Protein AF-A0ABC8RUC3-F1 (afdb_monomer_lite)

Radius of gyration: 14.12 Å; chains: 1; bounding box: 33×29×30 Å

Sequence (90 aa):
MLSSKNARIYWAGGNPLGGKEALLPLTREFAHFYNKEDLALPGELEPLSKKASFMAAIDYIVSENSDVFMPSHGGNMGHAIQVSPPCLSL

Secondary structure (DSSP, 8-state):
----TT-EEE---SSPTTGGGGGHHHHHH-SEEE-HHHHSPTTTTTTTTT-HHHHHHHHHHHHHTSS-----TT-HHHHHHHHSPP----

pLDDT: mean 85.62, std 14.74, range [37.12, 97.06]

Foldseek 3Di:
DDLPLADAAEDLDDADDVGPVVCVVVCVSHVHYYYPVRVDDVPRCVVVPVPVVVSNVVSLVCQLPDPDHDDDPDDPSVVVNVPDDNPPDD

Structure (mmCIF, N/CA/C/O backbone):
data_AF-A0ABC8RUC3-F1
#
_entry.id   AF-A0ABC8RUC3-F1
#
loop_
_atom_site.group_PDB
_atom_site.id
_atom_site.type_symbol
_atom_site.label_atom_id
_atom_site.label_alt_id
_atom_site.label_comp_id
_atom_site.label_asym_id
_atom_site.label_entity_id
_atom_site.label_seq_id
_atom_site.pdbx_PDB_ins_code
_atom_site.Cartn_x
_atom_site.Cartn_y
_atom_site.Cartn_z
_atom_site.occupancy
_atom_site.B_iso_or_equiv
_atom_site.auth_seq_id
_atom_site.auth_comp_id
_atom_site.auth_asym_id
_atom_site.auth_atom_id
_atom_site.pdbx_PDB_model_num
ATOM 1 N N . MET A 1 1 ? 16.213 -7.875 -12.762 1.00 45.84 1 MET A N 1
ATOM 2 C CA . MET A 1 1 ? 14.896 -7.839 -12.095 1.00 45.84 1 MET A CA 1
ATOM 3 C C . MET A 1 1 ? 13.972 -8.764 -12.860 1.00 45.84 1 MET A C 1
ATOM 5 O O . MET A 1 1 ? 13.610 -8.454 -13.986 1.00 45.84 1 MET A O 1
ATOM 9 N N . LEU A 1 2 ? 13.720 -9.952 -12.317 1.00 47.16 2 LEU A N 1
ATOM 10 C CA . LEU A 1 2 ? 12.818 -10.930 -12.920 1.00 47.16 2 LEU A CA 1
ATOM 11 C C . LEU A 1 2 ? 11.396 -10.363 -12.822 1.00 47.16 2 LEU A C 1
ATOM 13 O O . LEU A 1 2 ? 10.903 -10.177 -11.713 1.00 47.16 2 LEU A O 1
ATOM 17 N N . SER A 1 3 ? 10.758 -10.063 -13.957 1.00 55.25 3 SER A N 1
ATOM 18 C CA . SER A 1 3 ? 9.320 -9.775 -13.996 1.00 55.25 3 SER A CA 1
ATOM 19 C C . SER A 1 3 ? 8.581 -11.078 -13.687 1.00 55.25 3 SER A C 1
ATOM 21 O O . SER A 1 3 ? 8.242 -11.864 -14.572 1.00 55.25 3 SER A O 1
ATOM 23 N N . SER A 1 4 ? 8.433 -11.384 -12.397 1.00 68.75 4 SER A N 1
ATOM 24 C CA . SER A 1 4 ? 7.491 -12.402 -11.960 1.00 68.75 4 SER A CA 1
ATOM 25 C C . SER A 1 4 ? 6.111 -11.784 -12.110 1.00 68.75 4 SER A C 1
ATOM 27 O O . SER A 1 4 ? 5.727 -10.936 -11.311 1.00 68.75 4 SER A O 1
ATOM 29 N N . LYS A 1 5 ? 5.349 -12.205 -13.123 1.00 70.00 5 LYS A N 1
ATOM 30 C CA . LYS A 1 5 ? 3.941 -11.801 -13.300 1.00 70.00 5 LYS A CA 1
ATOM 31 C C . LYS A 1 5 ? 3.056 -12.119 -12.080 1.00 70.00 5 LYS A C 1
ATOM 33 O O . LYS A 1 5 ? 1.944 -11.616 -11.990 1.00 70.00 5 LYS A O 1
ATOM 38 N N . ASN A 1 6 ? 3.565 -12.923 -11.141 1.00 84.44 6 ASN A N 1
ATOM 39 C CA . ASN A 1 6 ? 2.932 -13.250 -9.864 1.00 84.44 6 ASN A CA 1
ATOM 40 C C . ASN A 1 6 ? 3.401 -12.365 -8.695 1.00 84.44 6 ASN A C 1
ATOM 42 O O . ASN A 1 6 ? 3.008 -12.618 -7.556 1.00 84.44 6 ASN A O 1
ATOM 46 N N . ALA A 1 7 ? 4.255 -11.366 -8.933 1.00 90.00 7 ALA A N 1
ATOM 47 C CA . ALA A 1 7 ? 4.638 -10.416 -7.898 1.00 90.00 7 ALA A CA 1
ATOM 48 C C . ALA A 1 7 ? 3.389 -9.700 -7.368 1.00 90.00 7 ALA A C 1
ATOM 50 O O . ALA A 1 7 ? 2.544 -9.250 -8.143 1.00 90.00 7 ALA A O 1
ATOM 51 N N . ARG A 1 8 ? 3.283 -9.614 -6.040 1.00 92.81 8 ARG A N 1
ATOM 52 C CA . ARG A 1 8 ? 2.230 -8.862 -5.358 1.00 92.81 8 ARG A CA 1
ATOM 53 C C . ARG A 1 8 ? 2.776 -7.485 -5.039 1.00 92.81 8 ARG A C 1
ATOM 55 O O . ARG A 1 8 ? 3.803 -7.368 -4.379 1.00 92.81 8 ARG A O 1
ATOM 62 N N . ILE A 1 9 ? 2.095 -6.464 -5.527 1.00 93.94 9 ILE A N 1
ATOM 63 C CA . ILE A 1 9 ? 2.460 -5.072 -5.320 1.00 93.94 9 ILE A CA 1
ATOM 64 C C . ILE A 1 9 ? 1.494 -4.479 -4.308 1.00 93.94 9 ILE A C 1
ATOM 66 O O . ILE A 1 9 ? 0.278 -4.576 -4.470 1.00 93.94 9 ILE A O 1
ATOM 70 N N . TYR A 1 10 ? 2.048 -3.846 -3.281 1.00 95.31 10 TYR A N 1
ATOM 71 C CA . TYR A 1 10 ? 1.296 -3.046 -2.330 1.00 95.31 10 TYR A CA 1
ATOM 72 C C . TYR A 1 10 ? 1.602 -1.561 -2.548 1.00 95.31 10 TYR A C 1
ATOM 74 O O . TYR A 1 10 ? 2.761 -1.143 -2.527 1.00 95.31 10 TYR A O 1
ATOM 82 N N . TRP A 1 11 ? 0.569 -0.753 -2.769 1.00 94.56 11 TRP A N 1
ATOM 83 C CA . TRP A 1 11 ? 0.669 0.697 -2.888 1.00 94.56 11 TRP A CA 1
ATOM 84 C C . TRP A 1 11 ? 0.489 1.357 -1.524 1.00 94.56 11 TRP A C 1
ATOM 86 O O . TRP A 1 11 ? -0.626 1.625 -1.075 1.00 94.56 11 TRP A O 1
ATOM 96 N N . ALA A 1 12 ? 1.621 1.663 -0.896 1.00 93.62 12 ALA A N 1
ATOM 97 C CA . ALA A 1 12 ? 1.721 2.410 0.352 1.00 93.62 12 ALA A CA 1
ATOM 98 C C . ALA A 1 12 ? 1.553 3.927 0.137 1.00 93.62 12 ALA A C 1
ATOM 100 O O . ALA A 1 12 ? 2.438 4.726 0.445 1.00 93.62 12 ALA A O 1
ATOM 101 N N . GLY A 1 13 ? 0.440 4.334 -0.471 1.00 89.19 13 GLY A N 1
ATOM 102 C CA . GLY A 1 13 ? 0.195 5.728 -0.815 1.00 89.19 13 GLY A CA 1
ATOM 103 C C . GLY A 1 13 ? -1.263 6.140 -0.680 1.00 89.19 13 GLY A C 1
ATOM 104 O O . GLY A 1 13 ? -2.187 5.327 -0.623 1.00 89.19 13 GLY A O 1
ATOM 105 N N . GLY A 1 14 ? -1.466 7.455 -0.652 1.00 87.75 14 GLY A N 1
ATOM 106 C CA . GLY A 1 14 ? -2.787 8.054 -0.808 1.00 87.75 14 GLY A CA 1
ATOM 107 C C . GLY A 1 14 ? -3.248 8.050 -2.267 1.00 87.75 14 GLY A C 1
ATOM 108 O O . GLY A 1 14 ? -2.726 7.317 -3.112 1.00 87.75 14 GLY A O 1
ATOM 109 N N . ASN A 1 15 ? -4.205 8.928 -2.573 1.00 87.94 15 ASN A N 1
ATOM 110 C CA . ASN A 1 15 ? -4.642 9.142 -3.947 1.00 87.94 15 ASN A CA 1
ATOM 111 C C . ASN A 1 15 ? -3.474 9.676 -4.795 1.00 87.94 15 ASN A C 1
ATOM 113 O O . ASN A 1 15 ? -2.946 10.748 -4.483 1.00 87.94 15 ASN A O 1
ATOM 117 N N . PRO A 1 16 ? -3.069 8.965 -5.860 1.00 88.75 16 PRO A N 1
ATOM 118 C CA . PRO A 1 16 ? -1.998 9.421 -6.734 1.00 88.75 16 PRO A CA 1
ATOM 119 C C . PRO A 1 16 ? -2.403 10.703 -7.473 1.00 88.75 16 PRO A C 1
ATOM 121 O O . PRO A 1 16 ? -3.571 10.910 -7.820 1.00 88.75 16 PRO A O 1
ATOM 124 N N . LEU A 1 17 ? -1.422 11.565 -7.748 1.00 87.81 17 LEU A N 1
ATOM 125 C CA . LEU A 1 17 ? -1.623 12.732 -8.603 1.00 87.81 17 LEU A CA 1
ATOM 126 C C . LEU A 1 17 ? -1.981 12.255 -10.020 1.00 87.81 17 LEU A C 1
ATOM 128 O O . LEU A 1 17 ? -1.230 11.494 -10.619 1.00 87.81 17 LEU A O 1
ATOM 132 N N . GLY A 1 18 ? -3.133 12.684 -10.542 1.00 90.44 18 GLY A N 1
ATOM 133 C CA . GLY A 1 18 ? -3.708 12.135 -11.781 1.00 90.44 18 GLY A CA 1
ATOM 134 C C . GLY A 1 18 ? -4.704 10.989 -11.558 1.00 90.44 18 GLY A C 1
ATOM 135 O O . GLY A 1 18 ? -5.246 10.449 -12.519 1.00 90.44 18 GLY A O 1
ATOM 136 N N . GLY A 1 19 ? -4.996 10.643 -10.301 1.00 91.69 19 GLY A N 1
ATOM 137 C CA . GLY A 1 19 ? -5.981 9.626 -9.949 1.00 91.69 19 GLY A CA 1
ATOM 138 C C . GLY A 1 19 ? -5.561 8.221 -10.379 1.00 91.69 19 GLY A C 1
ATOM 139 O O . GLY A 1 19 ? -4.393 7.953 -10.651 1.00 91.69 19 GLY A O 1
ATOM 140 N N . LYS A 1 20 ? -6.528 7.301 -10.442 1.00 88.19 20 LYS A N 1
ATOM 141 C CA . LYS A 1 20 ? -6.278 5.878 -10.743 1.00 88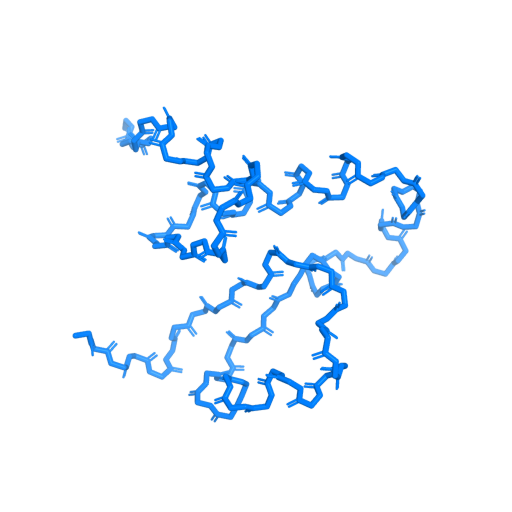.19 20 LYS A CA 1
ATOM 142 C C . LYS A 1 20 ? -5.519 5.662 -12.059 1.00 88.19 20 LYS A C 1
ATOM 144 O O . LYS A 1 20 ? -4.743 4.718 -12.162 1.00 88.19 20 LYS A O 1
ATOM 149 N N . GLU A 1 21 ? -5.685 6.573 -13.016 1.00 93.44 21 GLU A N 1
ATOM 150 C CA . GLU A 1 21 ? -5.004 6.552 -14.314 1.00 93.44 21 GLU A CA 1
ATOM 151 C C . GLU A 1 21 ? -3.475 6.588 -14.186 1.00 93.44 21 GLU A C 1
ATOM 153 O O . GLU A 1 21 ? -2.774 5.928 -14.952 1.00 93.44 21 GLU A O 1
ATOM 158 N N . ALA A 1 22 ? -2.947 7.283 -13.171 1.00 92.31 22 ALA A N 1
ATOM 159 C CA . ALA A 1 22 ? -1.511 7.341 -12.907 1.00 92.31 22 ALA A CA 1
ATOM 160 C C . ALA A 1 22 ? -0.908 5.968 -12.556 1.00 92.31 22 ALA A C 1
ATOM 162 O O . ALA A 1 22 ? 0.289 5.757 -12.734 1.00 92.31 22 ALA A O 1
ATOM 163 N N . LEU A 1 23 ? -1.732 5.025 -12.085 1.00 91.31 23 LEU A N 1
ATOM 164 C CA . LEU A 1 23 ? -1.309 3.673 -11.719 1.00 91.31 23 LEU A CA 1
ATOM 165 C C . LEU A 1 23 ? -1.510 2.653 -12.847 1.00 91.31 23 LEU A C 1
ATOM 167 O O . LEU A 1 23 ? -1.041 1.525 -12.718 1.00 91.31 23 LEU A O 1
ATOM 171 N N . LEU A 1 24 ? -2.149 3.023 -13.966 1.00 93.19 24 LEU A N 1
ATOM 172 C CA . LEU A 1 24 ? -2.417 2.096 -15.072 1.00 93.19 24 LEU A CA 1
ATOM 173 C C . LEU A 1 24 ? -1.184 1.373 -15.624 1.00 93.19 24 LEU A C 1
ATOM 175 O O . LEU A 1 24 ? -1.296 0.179 -15.904 1.00 93.19 24 LEU A O 1
ATOM 179 N N . PRO A 1 25 ? -0.019 2.023 -15.815 1.00 91.50 25 PRO A N 1
ATOM 180 C CA . PRO A 1 25 ? 1.163 1.312 -16.293 1.00 91.50 25 PRO A CA 1
ATOM 181 C C . PRO A 1 25 ? 1.568 0.166 -15.359 1.00 91.50 25 PRO A C 1
ATOM 183 O O . PRO A 1 25 ? 2.028 -0.871 -15.823 1.00 91.50 25 PRO A O 1
ATOM 186 N N . LEU A 1 26 ? 1.352 0.342 -14.054 1.00 89.00 26 LEU A N 1
ATOM 187 C CA . LEU A 1 26 ? 1.721 -0.623 -13.028 1.00 89.00 26 LEU A CA 1
ATOM 188 C C . LEU A 1 26 ? 0.679 -1.742 -12.912 1.00 89.00 26 LEU A C 1
ATOM 190 O O . LEU A 1 26 ? 1.036 -2.915 -12.945 1.00 89.00 26 LEU A O 1
ATOM 194 N N . THR A 1 27 ? -0.610 -1.401 -12.860 1.00 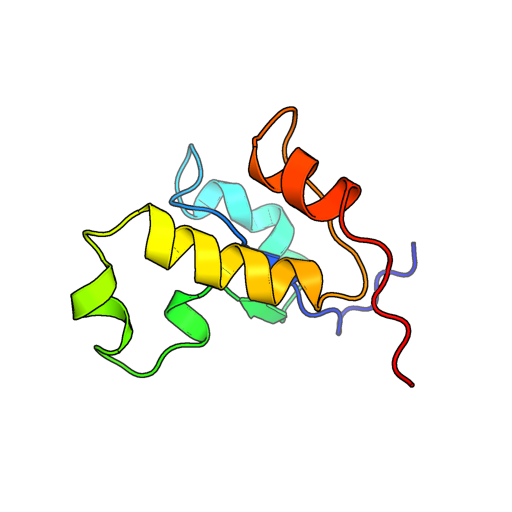91.19 27 THR A N 1
ATOM 195 C CA . THR A 1 27 ? -1.695 -2.393 -12.742 1.00 91.19 27 THR A CA 1
ATOM 196 C C . THR A 1 27 ? -1.892 -3.235 -14.005 1.00 91.19 27 THR A C 1
ATOM 198 O O . THR A 1 27 ? -2.442 -4.329 -13.930 1.00 91.19 27 THR A O 1
ATOM 201 N N . ARG A 1 28 ? -1.433 -2.762 -15.174 1.00 91.88 28 ARG A N 1
ATOM 202 C CA . ARG A 1 28 ? -1.414 -3.554 -16.417 1.00 91.88 28 ARG A CA 1
ATOM 203 C C . ARG A 1 28 ? -0.327 -4.626 -16.430 1.00 91.88 28 ARG A C 1
ATOM 205 O O . ARG A 1 28 ? -0.542 -5.680 -17.019 1.00 91.88 28 ARG A O 1
ATOM 212 N N . GLU A 1 29 ? 0.823 -4.348 -15.823 1.00 90.81 29 GLU A N 1
ATOM 213 C CA . GLU A 1 29 ? 1.952 -5.284 -15.777 1.00 90.81 29 GLU A CA 1
ATOM 214 C C . GLU A 1 29 ? 1.813 -6.278 -14.613 1.00 90.81 29 GLU A C 1
ATOM 216 O O . GLU A 1 29 ? 2.103 -7.464 -14.768 1.00 90.81 29 GLU A O 1
ATOM 221 N N . PHE A 1 30 ? 1.315 -5.815 -13.461 1.00 90.25 30 PHE A N 1
ATOM 222 C CA . PHE A 1 30 ? 1.164 -6.620 -12.250 1.00 90.25 30 PHE A CA 1
ATOM 223 C C . PHE A 1 30 ? -0.313 -6.845 -11.926 1.00 90.25 30 PHE A C 1
ATOM 225 O O . PHE A 1 30 ? -1.004 -5.947 -11.447 1.00 90.25 30 PHE A O 1
ATOM 232 N N . ALA A 1 31 ? -0.785 -8.076 -12.141 1.00 89.56 31 ALA A N 1
ATOM 233 C CA . ALA A 1 31 ? -2.180 -8.455 -11.894 1.00 89.56 31 ALA A CA 1
ATOM 234 C C . ALA A 1 31 ? -2.568 -8.433 -10.402 1.00 89.56 31 ALA A C 1
ATOM 236 O O . ALA A 1 31 ? -3.749 -8.353 -10.067 1.00 89.56 31 ALA A O 1
ATOM 237 N N . HIS A 1 32 ? -1.584 -8.521 -9.505 1.00 93.06 32 HIS A N 1
ATOM 238 C CA . HIS A 1 32 ? -1.772 -8.512 -8.059 1.00 93.06 32 HIS A CA 1
ATOM 239 C C . HIS A 1 32 ? -1.342 -7.163 -7.488 1.00 93.06 32 HIS A C 1
ATOM 241 O O . HIS A 1 32 ? -0.192 -6.991 -7.085 1.00 93.06 32 HIS A O 1
ATOM 247 N N . PHE A 1 33 ? -2.265 -6.207 -7.476 1.00 93.31 33 PHE A N 1
ATOM 248 C CA . PHE A 1 33 ? -2.034 -4.848 -7.004 1.00 93.31 33 PHE A CA 1
ATOM 249 C C . PHE A 1 33 ? -3.040 -4.504 -5.907 1.00 93.31 33 PHE A C 1
ATOM 251 O O . PHE A 1 33 ? -4.243 -4.592 -6.143 1.00 93.31 33 PHE A O 1
ATOM 258 N N . TYR A 1 34 ? -2.540 -4.129 -4.732 1.00 95.19 34 TYR A N 1
ATOM 259 C CA . TYR A 1 34 ? -3.340 -3.930 -3.526 1.00 95.19 34 TYR A CA 1
ATOM 260 C C . TYR A 1 34 ? -2.967 -2.634 -2.806 1.00 95.19 34 TYR A C 1
ATOM 262 O O . TYR A 1 34 ? -1.861 -2.116 -2.959 1.00 95.19 34 TYR A O 1
ATOM 270 N N . ASN A 1 35 ? -3.860 -2.144 -1.961 1.00 95.38 35 ASN A N 1
ATOM 271 C CA . ASN A 1 35 ? -3.615 -1.115 -0.952 1.00 95.38 35 ASN A CA 1
ATOM 272 C C . ASN A 1 35 ? -4.289 -1.514 0.378 1.00 95.38 35 ASN A C 1
ATOM 274 O O . ASN A 1 35 ? -4.919 -2.567 0.478 1.00 95.38 35 ASN A O 1
ATOM 278 N N . LYS A 1 36 ? -4.162 -0.684 1.419 1.00 95.44 36 LYS A N 1
ATOM 279 C CA . LYS A 1 36 ? -4.827 -0.912 2.717 1.00 95.44 36 LYS A CA 1
ATOM 280 C C . LYS A 1 36 ? -6.341 -1.101 2.593 1.00 95.44 36 LYS A C 1
ATOM 282 O O . LYS A 1 36 ? -6.898 -1.901 3.336 1.00 95.44 36 LYS A O 1
ATOM 287 N N . GLU A 1 37 ? -7.000 -0.399 1.672 1.00 94.81 37 GLU A N 1
ATOM 288 C CA . GLU A 1 37 ? -8.439 -0.529 1.445 1.00 94.81 37 GLU A CA 1
ATOM 289 C C . GLU A 1 37 ? -8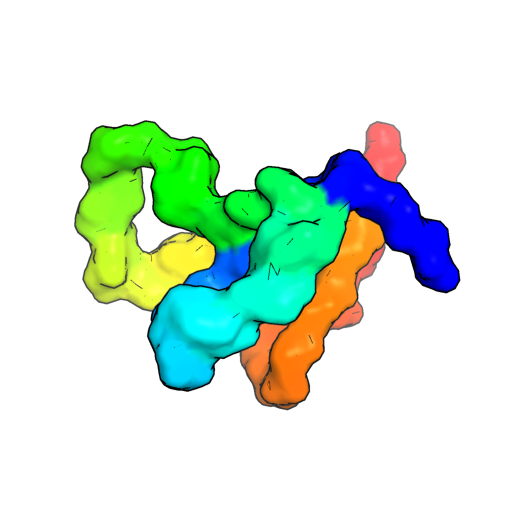.824 -1.906 0.872 1.00 94.81 37 GLU A C 1
ATOM 291 O O . GLU A 1 37 ? -9.907 -2.393 1.183 1.00 94.81 37 GLU A O 1
ATOM 296 N N . ASP A 1 38 ? -7.942 -2.554 0.104 1.00 94.75 38 ASP A N 1
ATOM 297 C CA . ASP A 1 38 ? -8.147 -3.915 -0.416 1.00 94.75 38 ASP A CA 1
ATOM 298 C C . ASP A 1 38 ? -7.901 -5.007 0.643 1.00 94.75 38 ASP A C 1
ATOM 300 O O . ASP A 1 38 ? -8.450 -6.105 0.542 1.00 94.75 38 ASP A O 1
ATOM 304 N N . LEU A 1 39 ? -7.049 -4.731 1.637 1.00 93.88 39 LEU A N 1
ATOM 305 C CA . LEU A 1 39 ? -6.730 -5.674 2.719 1.00 93.88 39 LEU A CA 1
ATOM 306 C C . LEU A 1 39 ? -7.774 -5.673 3.837 1.00 93.88 39 LEU A C 1
ATOM 308 O O . LEU A 1 39 ? -7.932 -6.676 4.533 1.00 93.88 39 LEU A O 1
ATOM 312 N N . ALA A 1 40 ? -8.441 -4.542 4.033 1.00 95.19 40 ALA A N 1
ATOM 313 C CA . ALA A 1 40 ? -9.385 -4.347 5.114 1.00 95.19 40 ALA A CA 1
ATOM 314 C C . ALA A 1 40 ? -10.759 -4.948 4.804 1.00 95.19 40 ALA A C 1
ATOM 316 O O . ALA A 1 40 ? -11.230 -4.960 3.664 1.00 95.19 40 ALA A O 1
ATOM 317 N N . LEU A 1 41 ? -11.456 -5.385 5.849 1.00 96.38 41 LEU A N 1
ATOM 318 C CA . LEU A 1 41 ? -12.869 -5.721 5.737 1.00 96.38 41 LEU A CA 1
ATOM 319 C C . LEU A 1 41 ? -13.704 -4.453 5.470 1.00 96.38 41 LEU A C 1
ATOM 321 O O . LEU A 1 41 ? -13.322 -3.350 5.882 1.00 96.38 41 LEU A O 1
ATOM 325 N N . PRO A 1 42 ? -14.884 -4.576 4.830 1.00 96.00 42 PRO A N 1
ATOM 326 C CA . PRO A 1 42 ? -15.772 -3.438 4.618 1.00 96.00 42 PRO A CA 1
ATOM 327 C C . PRO A 1 42 ? -16.065 -2.692 5.928 1.00 96.00 42 PRO A C 1
ATOM 329 O O . PRO A 1 42 ? -16.570 -3.274 6.885 1.00 96.00 42 PRO A O 1
ATOM 332 N N . GLY A 1 43 ? -15.740 -1.398 5.966 1.00 95.62 43 GLY A N 1
ATOM 333 C CA . GLY A 1 43 ? -15.952 -0.529 7.130 1.00 95.62 43 GLY A C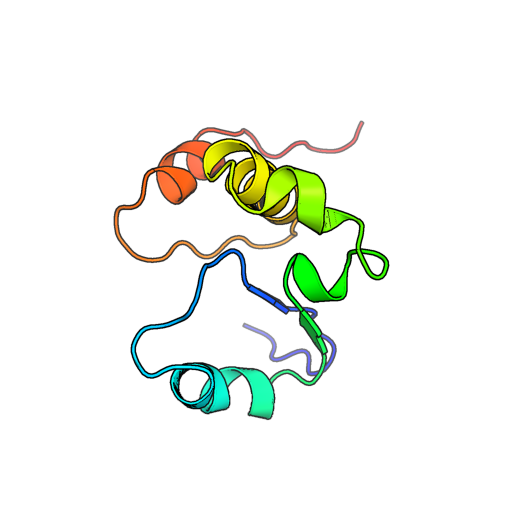A 1
ATOM 334 C C . GLY A 1 43 ? -14.839 -0.549 8.188 1.00 95.62 43 GLY A C 1
ATOM 335 O O . GLY A 1 43 ? -14.812 0.331 9.044 1.00 95.62 43 GLY A O 1
ATOM 336 N N . GLU A 1 44 ? -13.882 -1.479 8.127 1.00 97.06 44 GLU A N 1
ATOM 337 C CA . GLU A 1 44 ? -12.838 -1.630 9.155 1.00 97.06 44 GLU A CA 1
ATOM 338 C C . GLU A 1 44 ? -11.937 -0.390 9.276 1.00 97.06 44 GLU A C 1
ATOM 340 O O . GLU A 1 44 ? -11.539 -0.001 10.374 1.00 97.06 44 GLU A O 1
ATOM 345 N N . LEU A 1 45 ? -11.674 0.293 8.158 1.00 96.06 45 LEU A N 1
ATOM 346 C CA . LEU A 1 45 ? -10.849 1.504 8.139 1.00 96.06 45 LEU A CA 1
ATOM 347 C C . LEU A 1 45 ? -11.627 2.793 8.431 1.00 96.06 45 LEU A C 1
ATOM 349 O O . LEU A 1 45 ? -11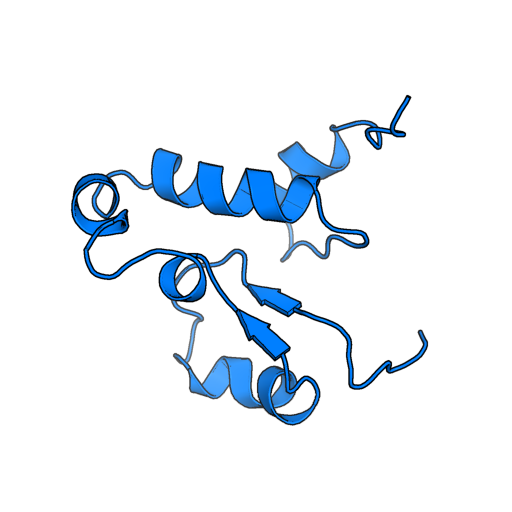.004 3.833 8.653 1.00 96.06 45 LEU A O 1
ATOM 353 N N . GLU A 1 46 ? -12.964 2.778 8.455 1.00 96.38 46 GLU A N 1
ATOM 354 C CA . GLU A 1 46 ? -13.757 4.002 8.654 1.00 96.38 46 GLU A CA 1
ATOM 355 C C . GLU A 1 46 ? -13.399 4.765 9.943 1.00 96.38 46 GLU A C 1
ATOM 357 O O . GLU A 1 46 ? -13.202 5.986 9.858 1.00 96.38 46 GLU A O 1
ATOM 362 N N . PRO A 1 47 ? -13.203 4.109 11.109 1.00 96.62 47 PRO A N 1
ATOM 363 C CA . PRO A 1 47 ? -12.799 4.793 12.342 1.00 96.62 47 PRO A CA 1
ATOM 364 C C . PRO A 1 47 ? -11.412 5.451 12.258 1.00 96.62 47 PRO A C 1
ATOM 366 O O . PRO A 1 47 ? -11.111 6.382 13.015 1.00 96.62 47 PRO A O 1
ATOM 369 N N . LEU A 1 48 ? -10.561 4.972 11.345 1.00 94.75 48 LEU A N 1
ATOM 370 C CA . LEU A 1 48 ? -9.187 5.433 11.145 1.00 94.75 48 LEU A CA 1
ATOM 371 C C . LEU A 1 48 ? -9.056 6.442 9.997 1.00 94.75 48 LEU A C 1
ATOM 373 O O . LEU A 1 48 ? -8.075 7.180 9.960 1.00 94.75 48 LEU A O 1
ATOM 377 N N . SER A 1 49 ? -10.056 6.550 9.117 1.00 92.62 49 SER A N 1
ATOM 378 C CA . SER A 1 49 ? -10.037 7.382 7.901 1.00 92.62 49 SER A CA 1
ATOM 379 C C . SER A 1 49 ? -9.608 8.844 8.116 1.00 92.62 49 SER A C 1
ATOM 381 O O . SER A 1 49 ? -8.946 9.435 7.266 1.00 92.62 49 SER A O 1
ATOM 383 N N . LYS A 1 50 ? -9.940 9.437 9.272 1.00 94.62 50 LYS A N 1
ATOM 384 C CA . LYS A 1 50 ? -9.578 10.823 9.642 1.00 94.62 50 LYS A CA 1
ATOM 385 C C . LYS A 1 50 ? -8.280 10.937 10.452 1.00 94.62 50 LYS A C 1
ATOM 387 O O . LYS A 1 50 ? -7.905 12.030 10.869 1.00 94.62 50 LYS A O 1
ATOM 392 N N . LYS A 1 51 ? -7.598 9.822 10.709 1.00 95.50 51 LYS A N 1
ATOM 393 C CA . LYS A 1 51 ? -6.367 9.726 11.500 1.00 95.50 51 LYS A CA 1
ATOM 394 C C . LYS A 1 51 ? -5.208 9.365 10.572 1.00 95.50 51 LYS A C 1
ATOM 396 O O . LYS A 1 51 ? -4.789 8.213 10.508 1.00 95.50 51 LYS A O 1
ATOM 401 N N . ALA A 1 52 ? -4.670 10.365 9.874 1.00 92.25 52 ALA A N 1
ATOM 402 C CA . ALA A 1 52 ? -3.630 10.171 8.858 1.00 92.25 52 ALA A CA 1
ATOM 403 C C . ALA A 1 52 ? -2.430 9.3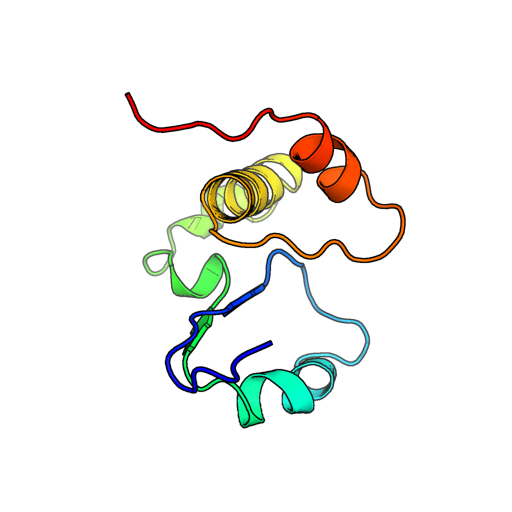44 9.357 1.00 92.25 52 ALA A C 1
ATOM 405 O O . ALA A 1 52 ? -1.980 8.446 8.655 1.00 92.25 52 ALA A O 1
ATOM 406 N N . SER A 1 53 ? -1.962 9.575 10.590 1.00 93.38 53 SER A N 1
ATOM 407 C CA . SER A 1 53 ? -0.853 8.805 11.172 1.00 93.38 53 SER A CA 1
ATOM 408 C C . SER A 1 53 ? -1.176 7.320 11.366 1.00 93.38 53 SER A C 1
ATOM 410 O O . SER A 1 53 ? -0.291 6.492 11.209 1.00 93.38 53 SER A O 1
ATOM 412 N N . PHE A 1 54 ? -2.428 6.971 11.683 1.00 95.00 54 PHE A N 1
ATOM 413 C CA . PHE A 1 54 ? -2.851 5.573 11.834 1.00 95.00 54 PHE A CA 1
ATOM 414 C C . PHE A 1 54 ? -2.958 4.888 10.471 1.00 95.00 54 PHE A C 1
ATOM 416 O O . PHE A 1 54 ? -2.492 3.766 10.312 1.00 95.00 54 PHE A O 1
ATOM 423 N N . MET A 1 55 ? -3.502 5.588 9.472 1.00 95.88 55 MET A N 1
ATOM 424 C CA . MET A 1 55 ? -3.534 5.092 8.093 1.00 95.88 55 MET A CA 1
ATOM 425 C C . MET A 1 55 ? -2.115 4.858 7.552 1.00 95.88 55 MET A C 1
ATOM 427 O O . MET A 1 55 ? -1.842 3.810 6.979 1.00 95.88 55 MET A O 1
ATOM 431 N N . ALA A 1 56 ? -1.189 5.784 7.821 1.00 93.88 56 ALA A N 1
ATOM 432 C CA . ALA A 1 56 ? 0.218 5.642 7.450 1.00 93.88 56 ALA A CA 1
ATOM 433 C C . ALA A 1 56 ? 0.941 4.525 8.225 1.00 93.88 56 ALA A C 1
ATOM 435 O O . ALA A 1 56 ? 1.883 3.936 7.704 1.00 93.88 56 ALA A O 1
ATOM 436 N N . ALA A 1 57 ? 0.515 4.215 9.454 1.00 94.56 57 ALA A N 1
ATOM 437 C CA . ALA A 1 57 ? 1.074 3.102 10.219 1.00 94.56 57 ALA A CA 1
ATOM 438 C C . ALA A 1 57 ? 0.734 1.742 9.585 1.00 94.56 57 ALA A C 1
ATOM 440 O O . ALA A 1 57 ? 1.581 0.855 9.574 1.00 94.56 57 ALA A O 1
ATOM 441 N N . ILE A 1 58 ? -0.461 1.592 8.999 1.00 95.50 58 ILE A N 1
ATOM 442 C CA . ILE A 1 58 ? -0.819 0.393 8.221 1.00 95.50 58 ILE A CA 1
ATOM 443 C C . ILE A 1 58 ? 0.117 0.255 7.016 1.00 95.50 58 ILE A C 1
ATOM 445 O O . ILE A 1 58 ? 0.728 -0.795 6.824 1.00 95.50 58 ILE A O 1
ATOM 449 N N . ASP A 1 59 ? 0.287 1.339 6.254 1.00 95.38 59 ASP A N 1
ATOM 450 C CA . ASP A 1 59 ? 1.199 1.365 5.109 1.00 95.38 59 ASP A CA 1
ATOM 451 C C . ASP A 1 59 ? 2.645 1.032 5.521 1.00 95.38 59 ASP A C 1
ATOM 453 O O . ASP A 1 59 ? 3.345 0.315 4.801 1.00 95.38 59 ASP A O 1
ATOM 457 N N . TYR A 1 60 ? 3.088 1.515 6.688 1.00 94.19 60 TYR A N 1
ATOM 458 C CA . TYR A 1 60 ? 4.412 1.234 7.247 1.00 94.19 60 TYR A CA 1
ATOM 459 C C . TYR A 1 60 ? 4.597 -0.253 7.551 1.00 94.19 60 TYR A C 1
ATOM 461 O O . TYR A 1 60 ? 5.571 -0.832 7.084 1.00 94.19 60 TYR A O 1
ATOM 469 N N . ILE A 1 61 ? 3.656 -0.879 8.267 1.00 94.81 61 ILE A N 1
ATOM 470 C CA . ILE A 1 61 ? 3.752 -2.296 8.654 1.00 94.81 61 ILE A CA 1
ATOM 471 C C . ILE A 1 61 ? 3.855 -3.184 7.413 1.00 94.81 61 ILE A C 1
ATOM 473 O O . ILE A 1 61 ? 4.713 -4.063 7.354 1.00 94.81 61 ILE A O 1
ATOM 477 N N . VAL A 1 62 ? 3.016 -2.951 6.399 1.00 95.38 62 VAL A N 1
ATOM 478 C CA . VAL A 1 62 ? 3.074 -3.747 5.163 1.00 95.38 62 VAL A CA 1
ATOM 479 C C . VAL A 1 62 ? 4.404 -3.534 4.440 1.00 95.38 62 VAL A C 1
ATOM 481 O O . VAL A 1 62 ? 5.017 -4.495 3.981 1.00 95.38 62 VAL A O 1
ATOM 484 N N . SER A 1 63 ? 4.881 -2.289 4.376 1.00 93.56 63 SER A N 1
ATOM 485 C CA . SER A 1 63 ? 6.145 -1.954 3.713 1.00 93.56 63 SER A CA 1
ATOM 486 C C . SER A 1 63 ? 7.372 -2.537 4.426 1.00 93.56 63 SER A C 1
ATOM 488 O O . SER A 1 63 ? 8.281 -3.015 3.758 1.00 93.56 63 SER A O 1
ATOM 490 N N . GLU A 1 64 ? 7.392 -2.529 5.761 1.00 93.50 64 GLU A N 1
ATOM 491 C CA . GLU A 1 64 ? 8.454 -3.114 6.595 1.00 93.50 64 GLU A CA 1
ATOM 492 C C . GLU A 1 64 ? 8.529 -4.641 6.448 1.00 93.50 64 GLU A C 1
ATOM 494 O O . GLU A 1 64 ? 9.616 -5.210 6.448 1.00 93.50 64 GLU A O 1
ATOM 499 N N . ASN A 1 65 ? 7.383 -5.305 6.275 1.00 93.25 65 ASN A N 1
ATOM 500 C CA . ASN A 1 65 ? 7.294 -6.761 6.123 1.00 93.25 65 ASN A CA 1
ATOM 501 C C . ASN A 1 65 ? 7.359 -7.232 4.655 1.00 93.25 65 ASN A C 1
ATOM 503 O O . ASN A 1 65 ? 7.109 -8.403 4.371 1.00 93.25 65 ASN A O 1
ATOM 507 N N . SER A 1 66 ? 7.658 -6.335 3.711 1.00 92.56 66 SER A N 1
ATOM 508 C CA . SER A 1 66 ? 7.769 -6.661 2.286 1.00 92.56 66 SER A CA 1
ATOM 509 C C . SER A 1 66 ? 9.189 -7.093 1.911 1.00 92.56 66 SER A C 1
ATOM 511 O O . SER A 1 66 ? 10.163 -6.539 2.412 1.00 92.56 66 SER A O 1
ATOM 513 N N . ASP A 1 67 ? 9.323 -8.016 0.951 1.00 92.25 67 ASP A N 1
ATOM 514 C CA . ASP A 1 67 ? 10.636 -8.472 0.453 1.00 92.25 67 ASP A CA 1
ATOM 515 C C . ASP A 1 67 ? 11.469 -7.334 -0.162 1.00 92.25 67 ASP A C 1
ATOM 517 O O . ASP A 1 67 ? 12.700 -7.336 -0.121 1.00 92.25 67 ASP A O 1
ATOM 521 N N . VAL A 1 68 ? 10.789 -6.368 -0.787 1.00 90.56 68 VAL A N 1
ATOM 522 C CA . VAL A 1 68 ? 11.393 -5.202 -1.432 1.00 90.56 68 VAL A CA 1
ATOM 523 C C . VAL A 1 68 ? 10.536 -3.980 -1.138 1.00 90.56 68 VAL A C 1
ATOM 525 O O . VAL A 1 68 ? 9.333 -3.981 -1.392 1.00 90.56 68 VAL A O 1
ATOM 528 N N . PHE A 1 69 ? 11.179 -2.907 -0.683 1.00 90.88 69 PHE A N 1
ATOM 529 C CA . PHE A 1 69 ? 10.559 -1.599 -0.508 1.00 90.88 69 PHE A CA 1
ATOM 530 C C . PHE A 1 69 ? 11.131 -0.593 -1.513 1.00 90.88 69 PHE A C 1
ATOM 532 O O . PHE A 1 69 ? 12.345 -0.512 -1.706 1.00 90.88 69 PHE A O 1
ATOM 539 N N . MET A 1 70 ? 10.256 0.191 -2.149 1.00 90.12 70 MET A N 1
ATOM 540 C CA . MET A 1 70 ? 10.642 1.186 -3.150 1.00 90.12 70 MET A CA 1
ATOM 541 C C . MET A 1 70 ? 10.033 2.556 -2.802 1.00 90.12 70 MET A C 1
ATOM 543 O O . MET A 1 70 ? 8.858 2.792 -3.088 1.00 90.12 70 MET A O 1
ATOM 547 N N . PRO A 1 71 ? 10.794 3.471 -2.172 1.00 88.06 71 PRO A N 1
ATOM 548 C CA . PRO A 1 71 ? 10.265 4.763 -1.751 1.00 88.06 71 PRO A CA 1
ATOM 549 C C . PRO A 1 71 ? 10.049 5.712 -2.931 1.00 88.06 71 PRO A C 1
ATOM 551 O O . PRO A 1 71 ? 10.891 5.829 -3.824 1.00 88.06 71 PRO A O 1
ATOM 554 N N . SER A 1 72 ? 8.971 6.496 -2.877 1.00 78.81 72 SER A N 1
ATOM 555 C CA . SER A 1 72 ? 8.893 7.743 -3.640 1.00 78.81 72 SER A CA 1
ATOM 556 C C . SER A 1 72 ? 9.833 8.782 -3.015 1.00 78.81 72 SER A C 1
ATOM 558 O O . SER A 1 72 ? 9.939 8.859 -1.791 1.00 78.81 72 SER A O 1
ATOM 560 N N . HIS A 1 73 ? 10.515 9.573 -3.841 1.00 74.88 73 HIS A N 1
ATOM 561 C CA . HIS A 1 73 ? 11.598 10.484 -3.446 1.00 74.88 73 HIS A CA 1
ATOM 562 C C . HIS A 1 73 ? 11.365 11.253 -2.121 1.00 74.88 73 HIS A C 1
ATOM 564 O O . HIS A 1 73 ? 10.354 11.933 -1.964 1.00 74.88 73 HIS A O 1
ATOM 570 N N . GLY A 1 74 ? 12.333 11.180 -1.195 1.00 66.81 74 GLY A N 1
ATOM 571 C CA . GLY A 1 74 ? 12.517 12.138 -0.090 1.00 66.81 74 GLY A CA 1
ATOM 572 C C . GLY A 1 74 ? 11.459 12.185 1.024 1.00 66.81 74 GLY A C 1
ATOM 573 O O . GLY A 1 74 ? 11.455 13.141 1.796 1.00 66.81 74 GLY A O 1
ATOM 574 N N . GLY A 1 75 ? 10.554 11.206 1.124 1.00 76.62 75 GLY A N 1
ATOM 575 C CA . GLY A 1 75 ? 9.493 11.192 2.143 1.00 76.62 75 GLY A CA 1
ATOM 576 C C . GLY A 1 75 ? 9.900 10.582 3.495 1.00 76.62 75 GLY A C 1
ATOM 577 O O . GLY A 1 75 ? 10.743 9.688 3.561 1.00 76.62 75 GLY A O 1
ATOM 578 N N . ASN A 1 76 ? 9.217 10.990 4.575 1.00 84.56 76 ASN A N 1
ATOM 579 C CA . ASN A 1 76 ? 9.436 10.480 5.944 1.00 84.56 76 ASN A CA 1
ATOM 580 C C . ASN A 1 76 ? 9.340 8.950 6.053 1.00 84.56 76 ASN A C 1
ATOM 582 O O . ASN A 1 76 ? 10.088 8.339 6.808 1.00 84.56 76 ASN A O 1
ATOM 586 N N . MET A 1 77 ? 8.446 8.329 5.280 1.00 86.31 77 MET A N 1
ATOM 587 C CA . MET A 1 77 ? 8.293 6.873 5.250 1.00 86.31 77 MET A CA 1
ATOM 588 C C . MET A 1 77 ? 9.553 6.175 4.723 1.00 86.31 77 MET A C 1
ATOM 590 O O . MET A 1 77 ? 9.985 5.167 5.274 1.00 86.31 77 MET A O 1
ATOM 594 N N . GLY A 1 78 ? 10.180 6.751 3.693 1.00 86.88 78 GLY A N 1
ATOM 595 C CA . GLY A 1 78 ? 11.422 6.230 3.138 1.00 86.88 78 GLY A CA 1
ATOM 596 C C . GLY A 1 78 ? 12.559 6.259 4.155 1.00 86.88 78 GLY A C 1
ATOM 597 O O . GLY A 1 78 ? 13.319 5.300 4.228 1.00 86.88 78 GLY A O 1
ATOM 598 N N . HIS A 1 79 ? 12.644 7.318 4.965 1.00 86.44 79 HIS A N 1
ATOM 599 C CA . HIS A 1 79 ? 13.604 7.388 6.068 1.00 86.44 79 HIS A CA 1
ATOM 600 C C . HIS A 1 79 ? 13.287 6.385 7.180 1.00 86.44 79 HIS A C 1
ATOM 602 O O . HIS A 1 79 ? 14.206 5.757 7.690 1.00 86.44 79 HIS A O 1
ATOM 608 N N . ALA A 1 80 ? 12.013 6.200 7.536 1.00 86.06 80 ALA A N 1
ATOM 609 C CA . ALA A 1 80 ? 11.628 5.260 8.587 1.00 86.06 80 ALA A CA 1
ATOM 610 C C . ALA A 1 80 ? 12.028 3.810 8.246 1.00 86.06 80 ALA A C 1
ATOM 612 O O . ALA A 1 80 ? 12.603 3.128 9.086 1.00 86.06 80 ALA A O 1
ATOM 613 N N . ILE A 1 81 ? 11.801 3.372 7.002 1.00 85.56 81 ILE A N 1
ATOM 614 C CA . ILE A 1 81 ? 12.076 1.990 6.565 1.00 85.56 81 ILE A CA 1
ATOM 615 C C . ILE A 1 81 ? 13.560 1.751 6.260 1.00 85.56 81 ILE A C 1
ATOM 617 O O . ILE A 1 81 ? 14.090 0.681 6.525 1.00 85.56 81 ILE A O 1
ATOM 621 N N . GLN A 1 82 ? 14.291 2.737 5.735 1.00 74.06 82 GLN A N 1
ATOM 622 C CA . GLN A 1 82 ? 15.738 2.567 5.513 1.00 74.06 82 GLN A CA 1
ATOM 623 C C . GLN A 1 82 ? 16.533 2.441 6.820 1.00 74.06 82 GLN A C 1
ATOM 625 O O . GLN A 1 82 ? 17.651 1.932 6.812 1.00 74.06 82 GLN A O 1
ATOM 630 N N . VAL A 1 83 ? 15.971 2.920 7.932 1.00 61.41 83 VAL A N 1
ATOM 631 C CA . VAL A 1 83 ? 16.590 2.843 9.259 1.00 61.41 83 VAL A CA 1
ATOM 632 C C . VAL A 1 83 ? 16.210 1.549 9.990 1.00 61.41 83 VAL A C 1
ATOM 634 O O . VAL A 1 83 ? 16.911 1.168 10.927 1.00 61.41 83 VAL A O 1
ATOM 637 N N . SER A 1 84 ? 15.161 0.832 9.562 1.00 56.75 84 SER A N 1
ATOM 638 C CA . SER A 1 84 ? 14.850 -0.484 10.124 1.00 56.75 84 SER A CA 1
ATOM 639 C C . SER A 1 84 ? 15.878 -1.509 9.625 1.00 56.75 84 SER A C 1
ATOM 641 O O . SER A 1 84 ? 15.970 -1.726 8.412 1.00 56.75 84 SER A O 1
ATOM 643 N N . PRO A 1 85 ? 16.673 -2.150 10.506 1.00 54.28 85 PRO A N 1
ATOM 644 C CA . PRO A 1 85 ? 17.464 -3.300 10.092 1.00 54.28 85 PRO A CA 1
ATOM 645 C C . PRO A 1 85 ? 16.508 -4.378 9.560 1.00 54.28 85 PRO A C 1
ATOM 647 O O . PRO A 1 85 ? 15.399 -4.495 10.089 1.00 54.28 85 PRO A O 1
ATOM 650 N N . PRO A 1 86 ? 16.895 -5.164 8.537 1.00 54.88 86 PRO A N 1
ATOM 651 C CA . PRO A 1 86 ? 16.061 -6.265 8.083 1.00 54.88 86 PRO A CA 1
ATOM 652 C C . PRO A 1 86 ? 15.766 -7.143 9.294 1.00 54.88 86 PRO A C 1
ATOM 654 O O . PRO A 1 86 ? 16.691 -7.625 9.955 1.00 54.88 86 PRO A O 1
ATOM 657 N N . CYS A 1 87 ? 14.482 -7.309 9.608 1.00 51.53 87 CYS A N 1
ATOM 658 C CA . CYS A 1 87 ? 14.046 -8.290 10.583 1.00 51.53 87 CYS A CA 1
ATOM 659 C C . CYS A 1 87 ? 14.302 -9.661 9.947 1.00 51.53 87 CYS A C 1
ATOM 661 O O . CYS A 1 87 ? 13.431 -10.252 9.315 1.00 51.53 87 CYS A O 1
ATOM 663 N N . LEU A 1 88 ? 15.554 -10.121 10.012 1.00 44.62 88 LEU A N 1
ATOM 664 C CA . LEU A 1 88 ? 15.892 -11.513 9.782 1.00 44.62 88 LEU A CA 1
ATOM 665 C C . LEU A 1 88 ? 15.117 -12.287 10.842 1.00 44.62 88 LEU A C 1
ATOM 667 O O . LEU A 1 88 ? 15.427 -12.202 12.030 1.00 44.62 88 LEU A O 1
ATOM 671 N N . SER A 1 89 ? 14.070 -12.972 10.393 1.00 43.00 89 SER A N 1
ATOM 672 C CA . SER A 1 89 ? 13.360 -13.987 11.156 1.00 43.00 89 SER A CA 1
ATOM 673 C C . SER A 1 89 ? 14.367 -14.861 11.907 1.00 43.00 89 SER A C 1
ATOM 675 O O . SER A 1 89 ? 15.241 -15.464 11.275 1.00 43.00 89 SER A O 1
ATOM 677 N N . LEU A 1 90 ? 14.244 -14.897 13.236 1.00 37.12 90 LEU A N 1
ATOM 678 C CA . LEU A 1 90 ? 14.758 -15.994 14.057 1.00 37.12 90 LEU A CA 1
ATOM 679 C C . LEU A 1 90 ? 14.172 -17.332 13.589 1.00 37.12 90 LEU A C 1
ATOM 681 O O . LEU A 1 90 ? 12.990 -17.335 13.169 1.00 37.12 90 LEU A O 1
#

InterPro domains:
  IPR019378 GDP-fucose protein O-fucosyltransferase [PF10250] (5-82)

Organism: NCBI:txid185542